Protein AF-A0A8E0UXU8-F1 (afdb_monomer)

Radius of gyration: 21.34 Å; Cα contacts (8 Å, |Δi|>4): 17; chains: 1; bounding box: 76×18×47 Å

pLDDT: mean 72.17, std 13.02, range [47.25, 88.56]

Organism: NCBI:txid91492

Nearest PDB structures (foldseek):
  8jnt-assembly1_A  TM=4.791E-01  e=7.276E+00  Phytophthora capsici
  6b87-assembly2_B-3  TM=4.713E-01  e=5.938E+00  synthetic construct

Mean predicted aligned error: 13.61 Å

Foldseek 3Di:
DCVVVVVVVVVVVVVVVVVVVVVVVVVVVVLLVCCVVPNDPVLNVVLVVCVVVVHDPVVSVVSSVVRVVVPPPPDPDDDDDD

Sequence (82 aa):
MPLELEAAIAQSQSQDGRIEDKEYYTNFLEQLLGLVRHGDQATVSRMISVIRSGASQEEILRTLSEMSNNNRPGQEGNRGNG

Structure (mmCIF, N/CA/C/O backbone):
data_AF-A0A8E0UXU8-F1
#
_entry.id   AF-A0A8E0UXU8-F1
#
loop_
_atom_site.group_PDB
_atom_site.id
_atom_site.type_symbol
_atom_site.label_atom_id
_atom_site.label_alt_id
_atom_site.label_comp_id
_atom_site.label_asym_id
_atom_site.label_entity_id
_atom_site.label_seq_id
_atom_site.pdbx_PDB_ins_code
_atom_site.Cartn_x
_atom_site.Cartn_y
_atom_site.Cartn_z
_atom_site.occupancy
_atom_site.B_iso_or_equiv
_atom_site.auth_seq_id
_atom_site.auth_comp_id
_atom_site.auth_asym_id
_atom_site.auth_atom_id
_atom_site.pdbx_PDB_model_num
ATOM 1 N N . MET A 1 1 ? -32.179 7.577 35.483 1.00 54.56 1 MET A N 1
ATOM 2 C CA . MET A 1 1 ? -32.008 7.918 34.055 1.00 54.56 1 MET A CA 1
ATOM 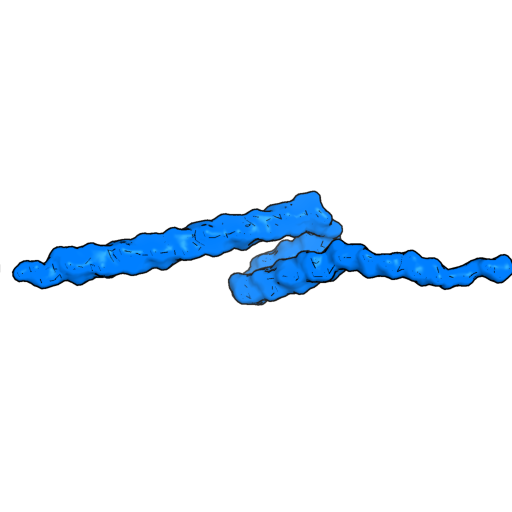3 C C . MET A 1 1 ? -30.653 7.394 33.568 1.00 54.56 1 MET A C 1
ATOM 5 O O . MET A 1 1 ? -29.701 8.158 33.572 1.00 54.56 1 MET A O 1
ATOM 9 N N . PRO A 1 2 ? -30.523 6.094 33.245 1.00 63.41 2 PRO A N 1
ATOM 10 C CA . PRO A 1 2 ? -29.252 5.498 32.802 1.00 63.41 2 PRO A CA 1
ATOM 11 C C . PRO A 1 2 ? -29.036 5.519 31.272 1.00 63.41 2 PRO A C 1
ATOM 13 O O . PRO A 1 2 ? -27.904 5.413 30.819 1.00 63.41 2 PRO A O 1
ATOM 16 N N . LEU A 1 3 ? -30.097 5.711 30.478 1.00 64.06 3 LEU A N 1
ATOM 17 C CA . LEU A 1 3 ? -30.062 5.545 29.015 1.00 64.06 3 LEU A CA 1
ATOM 18 C C . LEU A 1 3 ? -29.244 6.617 28.269 1.00 64.06 3 LEU A C 1
ATOM 20 O O . LEU A 1 3 ? -28.672 6.328 27.223 1.00 64.06 3 LEU A O 1
ATOM 24 N N . GLU A 1 4 ? -29.153 7.845 28.792 1.00 65.12 4 GLU A N 1
ATOM 25 C CA . GLU A 1 4 ? -28.375 8.912 28.135 1.00 65.12 4 GLU A CA 1
ATOM 26 C C . GLU A 1 4 ? -26.862 8.723 28.285 1.00 65.12 4 GLU A C 1
ATOM 28 O O . GLU A 1 4 ? -26.102 9.076 27.384 1.00 65.12 4 GLU A O 1
ATOM 33 N N . LEU A 1 5 ? -26.420 8.116 29.392 1.00 65.31 5 LEU A N 1
ATOM 34 C CA . LEU A 1 5 ? -25.004 7.850 29.637 1.00 65.31 5 LEU A CA 1
ATOM 35 C C . LEU A 1 5 ? -24.484 6.749 28.703 1.00 65.31 5 LEU A C 1
ATOM 37 O O . LEU A 1 5 ? -23.424 6.905 28.106 1.00 65.31 5 LEU A O 1
ATOM 41 N N . GLU A 1 6 ? -25.253 5.676 28.5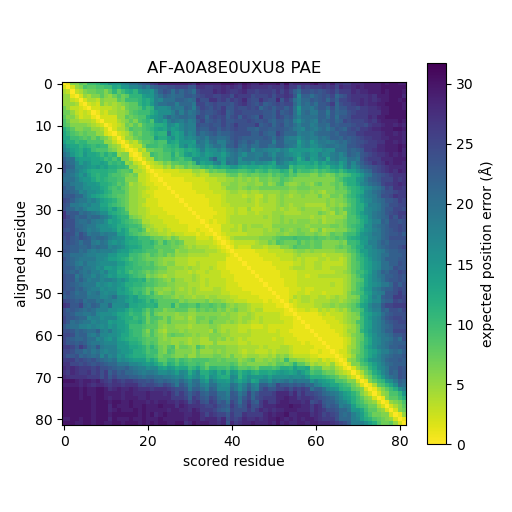07 1.00 59.22 6 GLU A N 1
ATOM 42 C CA . GLU A 1 6 ? -24.884 4.590 27.587 1.00 59.22 6 GLU A CA 1
ATOM 43 C C . GLU A 1 6 ? -24.865 5.055 26.121 1.00 59.22 6 GLU A C 1
ATOM 45 O O . GLU A 1 6 ? -23.952 4.703 25.371 1.00 59.22 6 GLU A O 1
ATOM 50 N N . ALA A 1 7 ? -25.810 5.915 25.724 1.00 66.50 7 ALA A N 1
ATOM 51 C CA . ALA A 1 7 ? -25.841 6.493 24.382 1.00 66.50 7 ALA A CA 1
ATOM 52 C C . ALA A 1 7 ? -24.642 7.416 24.106 1.00 66.50 7 ALA A C 1
ATOM 54 O O . ALA A 1 7 ? -24.121 7.413 22.989 1.00 66.50 7 ALA A O 1
ATOM 55 N N . ALA A 1 8 ? -24.189 8.186 25.101 1.00 61.03 8 ALA A N 1
ATOM 56 C CA . ALA A 1 8 ? -23.005 9.033 24.975 1.00 61.03 8 ALA A CA 1
ATOM 57 C C . ALA A 1 8 ? -21.718 8.200 24.836 1.00 61.03 8 ALA A C 1
ATOM 59 O O . ALA A 1 8 ? -20.886 8.506 23.986 1.00 61.03 8 ALA A O 1
ATOM 60 N N . ILE A 1 9 ? -21.585 7.104 25.594 1.00 65.31 9 ILE A N 1
ATOM 61 C CA . ILE A 1 9 ? -20.418 6.207 25.524 1.00 65.31 9 ILE A CA 1
ATOM 62 C C . ILE A 1 9 ? -20.361 5.490 24.166 1.00 65.31 9 ILE A C 1
ATOM 64 O O . ILE A 1 9 ? -19.302 5.450 23.540 1.00 65.31 9 ILE A O 1
ATOM 68 N N . ALA A 1 10 ? -21.496 4.993 23.664 1.00 61.28 10 ALA A N 1
ATOM 69 C CA . ALA A 1 10 ? -21.568 4.354 22.349 1.00 61.28 10 ALA A CA 1
ATOM 70 C C . ALA A 1 10 ? -21.259 5.334 21.199 1.00 61.28 10 ALA A C 1
ATOM 72 O O . ALA A 1 10 ? -20.593 4.969 20.226 1.00 61.28 10 ALA A O 1
ATOM 73 N N . GLN A 1 11 ? -21.706 6.591 21.307 1.00 60.59 11 GLN A N 1
ATOM 74 C CA . GLN A 1 11 ? -21.389 7.641 20.332 1.00 60.59 11 GLN A CA 1
ATOM 75 C C . GLN A 1 11 ? -19.915 8.044 20.380 1.00 60.59 11 GLN A C 1
ATOM 77 O O . GLN A 1 11 ? -19.308 8.177 19.319 1.00 60.59 11 GLN A O 1
ATOM 82 N N . SER A 1 12 ? -19.325 8.171 21.572 1.00 58.44 12 SER A N 1
ATOM 83 C CA . SER A 1 12 ? -17.890 8.420 21.728 1.00 58.44 12 SER A CA 1
ATOM 84 C C . SER A 1 12 ? -17.052 7.282 21.152 1.00 58.44 12 SER A C 1
ATOM 86 O O . SER A 1 12 ? -16.160 7.563 20.369 1.00 58.44 12 SER A O 1
ATOM 88 N N . GLN A 1 13 ? -17.382 6.015 21.418 1.00 57.94 13 GLN A N 1
ATOM 89 C CA . GLN A 1 13 ? -16.671 4.866 20.831 1.00 57.94 13 GLN A CA 1
ATOM 90 C C . GLN A 1 13 ? -16.816 4.791 19.301 1.00 57.94 13 GLN A C 1
ATOM 92 O O . GLN A 1 13 ? -15.872 4.448 18.597 1.00 57.94 13 GLN A O 1
ATOM 97 N N . SER A 1 14 ? -17.985 5.162 18.767 1.00 58.56 14 SER A N 1
ATOM 98 C CA . SER A 1 14 ? -18.222 5.219 17.315 1.00 58.56 14 SER A CA 1
ATOM 99 C C . SER A 1 14 ? -17.517 6.397 16.633 1.00 58.56 14 SER A C 1
ATOM 101 O O . SER A 1 14 ? -17.302 6.366 15.421 1.00 58.56 14 SER A O 1
ATOM 103 N N . GLN A 1 15 ? -17.240 7.475 17.370 1.00 57.69 15 GLN A N 1
ATOM 104 C CA . GLN A 1 15 ? -16.484 8.628 16.884 1.00 57.69 15 GLN A CA 1
ATOM 105 C C . GLN A 1 15 ? -14.979 8.397 17.007 1.00 57.69 15 GLN A C 1
ATOM 107 O O . GLN A 1 15 ? -14.264 8.751 16.081 1.00 57.69 15 GLN A O 1
ATOM 112 N N . ASP A 1 16 ? -14.530 7.760 18.085 1.00 56.22 16 ASP A N 1
ATOM 113 C CA . ASP A 1 16 ? -13.137 7.379 18.331 1.00 56.22 16 ASP A CA 1
ATOM 114 C C . ASP A 1 16 ? -12.636 6.416 17.246 1.00 56.22 16 ASP A C 1
ATOM 116 O O . ASP A 1 16 ? -11.710 6.759 16.515 1.00 56.22 16 ASP A O 1
ATOM 120 N N . GLY A 1 17 ? -13.378 5.331 16.979 1.00 58.44 17 GLY A N 1
ATOM 121 C CA . GLY A 1 17 ? -13.062 4.419 15.873 1.00 58.44 17 GLY A CA 1
ATOM 122 C C . GLY A 1 17 ? -13.080 5.104 14.499 1.00 58.44 17 GLY A C 1
ATOM 123 O O . GLY A 1 17 ? -12.204 4.866 13.678 1.00 58.44 17 GLY A O 1
ATOM 124 N N . ARG A 1 18 ? -14.004 6.050 14.261 1.00 59.88 18 ARG A N 1
ATOM 125 C CA . ARG A 1 18 ? -14.043 6.843 13.013 1.00 59.88 18 ARG A CA 1
ATOM 126 C C . ARG A 1 18 ? -12.878 7.827 12.868 1.00 59.88 18 ARG A C 1
ATOM 128 O O . ARG A 1 18 ? -12.517 8.169 11.740 1.00 59.88 18 ARG A O 1
ATOM 135 N N . ILE A 1 19 ? -12.352 8.350 13.975 1.00 59.53 19 ILE A N 1
ATOM 136 C CA . ILE A 1 19 ? -11.183 9.237 13.982 1.00 59.53 19 ILE A CA 1
ATOM 137 C C . ILE A 1 19 ? -9.923 8.404 13.731 1.00 59.53 19 ILE A C 1
ATOM 139 O O . ILE A 1 19 ? -9.146 8.773 12.848 1.00 59.53 19 ILE A O 1
ATOM 143 N N . GLU A 1 20 ? -9.788 7.253 14.396 1.00 61.44 20 GLU A N 1
ATOM 144 C CA . GLU A 1 20 ? -8.714 6.284 14.144 1.00 61.44 20 GLU A CA 1
ATOM 145 C C . GLU A 1 20 ? -8.718 5.806 12.686 1.00 61.44 20 GLU A C 1
ATOM 147 O O . GLU A 1 20 ? -7.675 5.827 12.028 1.00 61.44 20 GLU A O 1
ATOM 152 N N . ASP A 1 21 ? -9.893 5.487 12.132 1.00 71.25 21 ASP A N 1
ATOM 153 C CA . ASP A 1 21 ? -10.056 5.146 10.716 1.00 71.25 21 ASP A CA 1
ATOM 154 C C . ASP A 1 21 ? -9.545 6.280 9.815 1.00 71.25 21 ASP A C 1
ATOM 156 O O . ASP A 1 21 ? -8.823 6.049 8.845 1.00 71.25 21 ASP A O 1
ATOM 160 N N . LYS A 1 22 ? -9.883 7.537 10.121 1.00 77.94 22 LYS A N 1
ATOM 161 C CA . LYS A 1 22 ? -9.497 8.68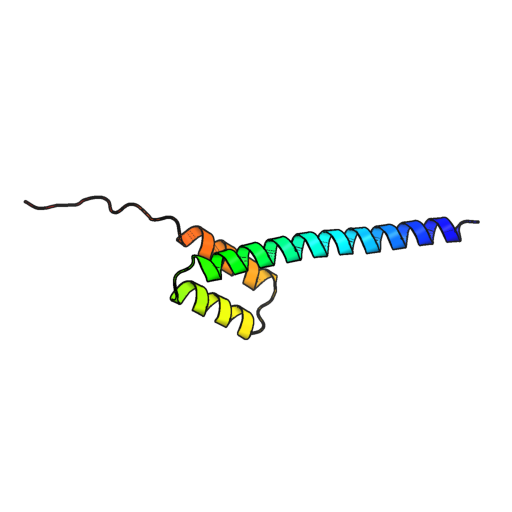1 9.286 1.00 77.94 22 LYS A CA 1
ATOM 162 C C . LYS A 1 22 ? -7.990 8.924 9.293 1.00 77.94 22 LYS A C 1
ATOM 164 O O . LYS A 1 22 ? -7.420 9.160 8.223 1.00 77.94 22 LYS A O 1
ATOM 169 N N . GLU A 1 23 ? -7.350 8.910 10.458 1.00 79.94 23 GLU A N 1
ATOM 170 C CA . GLU A 1 23 ? -5.893 9.071 10.556 1.00 79.94 23 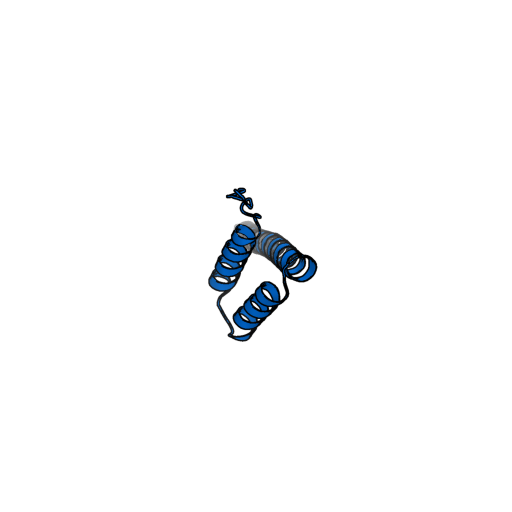GLU A CA 1
ATOM 171 C C . GLU A 1 23 ? -5.173 7.920 9.852 1.00 79.94 23 GLU A C 1
ATOM 173 O O . GLU A 1 23 ? -4.236 8.146 9.079 1.00 79.94 23 GLU A O 1
ATOM 178 N N . TYR A 1 24 ? -5.690 6.703 10.020 1.00 79.00 24 TYR A N 1
ATOM 179 C CA . TYR A 1 24 ? -5.209 5.518 9.331 1.00 79.00 24 TYR A CA 1
ATOM 180 C C . TYR A 1 24 ? -5.288 5.659 7.800 1.00 79.00 24 TYR A C 1
ATOM 182 O O . TYR A 1 24 ? -4.279 5.487 7.108 1.00 79.00 24 TYR A O 1
ATOM 190 N N . TYR A 1 25 ? -6.454 6.029 7.255 1.00 80.69 25 TYR A N 1
ATOM 191 C CA . TYR A 1 25 ? -6.628 6.210 5.809 1.00 80.69 25 TYR A CA 1
ATOM 192 C C . TYR A 1 25 ? -5.792 7.368 5.269 1.00 80.69 25 TYR A C 1
ATOM 194 O O . TYR A 1 25 ? -5.269 7.276 4.158 1.00 80.69 25 TYR A O 1
ATOM 202 N N . THR A 1 26 ? -5.638 8.442 6.046 1.00 84.94 26 THR A N 1
ATOM 203 C CA . THR A 1 26 ? -4.812 9.591 5.653 1.00 84.94 26 THR A CA 1
ATOM 204 C C . THR A 1 26 ? -3.358 9.161 5.488 1.00 84.94 26 THR A C 1
ATOM 206 O O . THR A 1 26 ? -2.793 9.335 4.410 1.00 84.94 26 THR A O 1
ATOM 209 N N . ASN A 1 27 ? -2.790 8.502 6.499 1.00 83.44 27 ASN A N 1
ATOM 210 C CA . ASN A 1 27 ? -1.410 8.023 6.463 1.00 83.44 27 ASN A CA 1
ATOM 211 C C . ASN A 1 27 ? -1.188 6.995 5.335 1.00 83.44 27 ASN A C 1
ATOM 213 O O . ASN A 1 27 ? -0.208 7.064 4.592 1.00 83.44 27 ASN A O 1
ATOM 217 N N . PHE A 1 28 ? -2.131 6.069 5.146 1.00 81.44 28 PHE A N 1
ATOM 218 C CA . PHE A 1 28 ? -2.076 5.109 4.044 1.00 81.44 28 PHE A CA 1
ATOM 219 C C . PHE A 1 28 ? -2.016 5.797 2.669 1.00 81.44 28 PHE A C 1
ATOM 221 O O . PHE A 1 28 ? -1.173 5.455 1.834 1.00 81.44 28 PHE A O 1
ATOM 228 N N . LEU A 1 29 ? -2.887 6.784 2.435 1.00 85.12 29 LEU A N 1
ATOM 229 C CA . LEU A 1 29 ? -2.919 7.529 1.177 1.00 85.12 29 LEU A CA 1
ATOM 230 C C . LEU A 1 29 ? -1.646 8.347 0.967 1.00 85.12 29 LEU A C 1
ATOM 232 O O . LEU A 1 29 ? -1.153 8.397 -0.158 1.00 85.12 29 LEU A O 1
ATOM 236 N N . GLU A 1 30 ? -1.086 8.946 2.018 1.00 86.62 30 GLU A N 1
ATOM 237 C CA . GLU A 1 30 ? 0.186 9.669 1.934 1.00 86.62 30 GLU A CA 1
ATOM 238 C C . GLU A 1 30 ? 1.342 8.750 1.526 1.00 86.62 30 GLU A C 1
ATOM 240 O O . GLU A 1 30 ? 2.118 9.097 0.631 1.00 86.62 30 GLU A O 1
ATOM 245 N N . GLN A 1 31 ? 1.427 7.551 2.109 1.00 82.44 31 GLN A N 1
ATOM 246 C CA . GLN A 1 31 ? 2.447 6.567 1.741 1.00 82.44 31 GLN A CA 1
ATOM 247 C C . GLN A 1 31 ? 2.271 6.072 0.298 1.00 82.44 31 GLN A C 1
ATOM 249 O O . GLN A 1 31 ? 3.248 5.981 -0.452 1.00 82.44 31 GLN A O 1
ATOM 254 N N . LEU A 1 32 ? 1.031 5.802 -0.125 1.00 83.62 32 LEU A N 1
ATOM 255 C CA . LEU A 1 32 ? 0.734 5.406 -1.503 1.00 83.62 32 LEU A CA 1
ATOM 256 C C . LEU A 1 32 ? 1.088 6.523 -2.494 1.00 83.62 32 LEU A C 1
ATOM 258 O O . LEU A 1 32 ? 1.708 6.266 -3.527 1.00 83.62 32 LEU A O 1
ATOM 262 N N . LEU A 1 33 ? 0.740 7.770 -2.171 1.00 85.06 33 LEU A N 1
ATOM 263 C CA . LEU A 1 33 ? 1.061 8.930 -2.996 1.00 85.06 33 LEU A CA 1
ATOM 264 C C . LEU A 1 33 ? 2.577 9.135 -3.090 1.00 85.06 33 LEU A C 1
ATOM 266 O O . LEU A 1 33 ? 3.092 9.400 -4.175 1.00 85.06 33 LEU A O 1
ATOM 270 N N . GLY A 1 34 ? 3.301 8.961 -1.981 1.00 83.44 34 GLY A N 1
ATOM 271 C CA . GLY A 1 34 ? 4.762 8.995 -1.947 1.00 83.44 34 GLY A CA 1
ATOM 272 C C . GLY A 1 34 ? 5.384 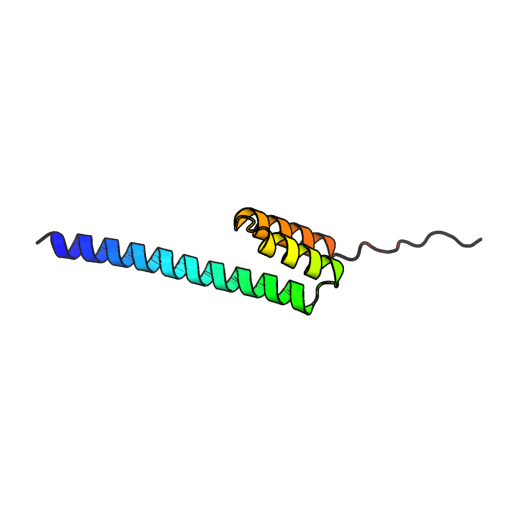7.953 -2.876 1.00 83.44 34 GLY A C 1
ATOM 273 O O . GLY A 1 34 ? 6.274 8.286 -3.663 1.00 83.44 34 GLY A O 1
ATOM 274 N N . LEU A 1 35 ? 4.861 6.724 -2.857 1.00 82.50 35 LEU A N 1
ATOM 275 C CA . LEU A 1 35 ? 5.296 5.651 -3.751 1.00 82.50 35 LEU A CA 1
ATOM 276 C C . LEU A 1 35 ? 5.001 5.969 -5.221 1.00 82.50 35 LEU A C 1
ATOM 278 O O . LEU A 1 35 ? 5.864 5.759 -6.063 1.00 82.50 35 LEU A O 1
ATOM 282 N N . VAL A 1 36 ? 3.830 6.515 -5.549 1.00 80.81 36 VAL A N 1
ATOM 283 C CA . VAL A 1 36 ? 3.500 6.896 -6.935 1.00 80.81 36 VAL A CA 1
ATOM 284 C C . VAL A 1 36 ? 4.358 8.067 -7.423 1.00 80.81 36 VAL A C 1
ATOM 286 O O . VAL A 1 36 ? 4.720 8.119 -8.597 1.00 80.81 36 VAL A O 1
ATOM 289 N N . ARG A 1 37 ? 4.698 9.011 -6.539 1.00 82.56 37 ARG A N 1
ATOM 290 C CA . ARG A 1 37 ? 5.428 10.231 -6.908 1.00 82.56 37 ARG A CA 1
ATOM 291 C C . ARG A 1 37 ? 6.942 10.037 -7.006 1.00 82.56 37 ARG A C 1
ATOM 293 O O . ARG A 1 37 ? 7.589 10.751 -7.768 1.00 82.56 37 ARG A O 1
ATOM 300 N N . HIS A 1 38 ? 7.501 9.129 -6.210 1.00 83.31 38 HIS A N 1
ATOM 301 C CA . HIS A 1 38 ? 8.951 8.935 -6.081 1.00 83.31 38 HIS A CA 1
ATOM 302 C C . HIS A 1 38 ? 9.424 7.510 -6.378 1.00 83.31 38 HIS A C 1
ATOM 304 O O . HIS A 1 38 ? 10.628 7.289 -6.499 1.00 83.31 38 HIS A O 1
ATOM 310 N N . GLY A 1 39 ? 8.512 6.544 -6.464 1.00 76.50 39 GLY A N 1
ATOM 311 C CA . GLY A 1 39 ? 8.835 5.167 -6.810 1.00 76.50 39 GLY A CA 1
ATOM 312 C C . GLY A 1 39 ? 9.167 5.018 -8.288 1.00 76.50 39 GLY A C 1
ATOM 313 O O . GLY A 1 39 ? 8.688 5.768 -9.141 1.00 76.50 39 GLY A O 1
ATOM 314 N N . ASP A 1 40 ? 9.990 4.021 -8.597 1.00 83.94 40 ASP A N 1
ATOM 315 C CA . ASP A 1 40 ? 10.244 3.645 -9.979 1.00 83.94 40 ASP A CA 1
ATOM 316 C C . ASP A 1 40 ? 8.998 2.988 -10.604 1.00 83.94 40 ASP A C 1
ATOM 318 O O . ASP A 1 40 ? 8.108 2.470 -9.921 1.00 83.94 40 ASP A O 1
ATOM 322 N N . GLN A 1 41 ? 8.944 2.983 -11.934 1.00 82.12 41 GLN A N 1
ATOM 323 C CA . GLN A 1 41 ? 7.791 2.494 -12.686 1.00 82.12 41 GLN A CA 1
ATOM 324 C C . GLN A 1 41 ? 7.432 1.026 -12.385 1.00 82.12 41 GLN A C 1
ATOM 326 O O . GLN A 1 41 ? 6.249 0.676 -12.409 1.00 82.12 41 GLN A O 1
ATOM 331 N N . ALA A 1 42 ? 8.407 0.163 -12.082 1.00 84.62 42 ALA A N 1
ATOM 332 C CA . ALA A 1 42 ? 8.155 -1.230 -11.722 1.00 84.62 42 ALA A CA 1
ATOM 333 C C . ALA A 1 42 ? 7.537 -1.340 -10.323 1.00 84.62 42 ALA A C 1
ATOM 335 O O . ALA A 1 42 ? 6.570 -2.085 -10.141 1.00 84.62 42 ALA A O 1
ATOM 336 N N . THR A 1 43 ? 8.025 -0.553 -9.362 1.00 84.12 43 THR A N 1
ATOM 337 C CA . THR A 1 43 ? 7.448 -0.474 -8.012 1.00 84.12 43 THR A CA 1
ATOM 338 C C . THR A 1 43 ? 6.002 0.026 -8.048 1.00 84.12 43 THR A C 1
ATOM 340 O O . THR A 1 43 ? 5.114 -0.606 -7.468 1.00 84.12 43 THR A O 1
ATOM 343 N N . VAL A 1 44 ? 5.729 1.090 -8.809 1.00 85.44 44 VAL A N 1
ATOM 344 C CA . VAL A 1 44 ? 4.367 1.622 -8.993 1.00 85.44 44 VAL A CA 1
ATOM 345 C C . VAL A 1 44 ? 3.451 0.595 -9.666 1.00 85.44 44 VAL A C 1
ATOM 347 O O . VAL A 1 44 ? 2.346 0.337 -9.187 1.00 85.44 44 VAL A O 1
ATOM 350 N N . SER A 1 45 ? 3.910 -0.044 -10.746 1.00 85.88 45 SER A N 1
ATOM 351 C CA . SER A 1 45 ? 3.126 -1.049 -11.480 1.00 85.88 45 SER A CA 1
ATOM 352 C C . SER A 1 45 ? 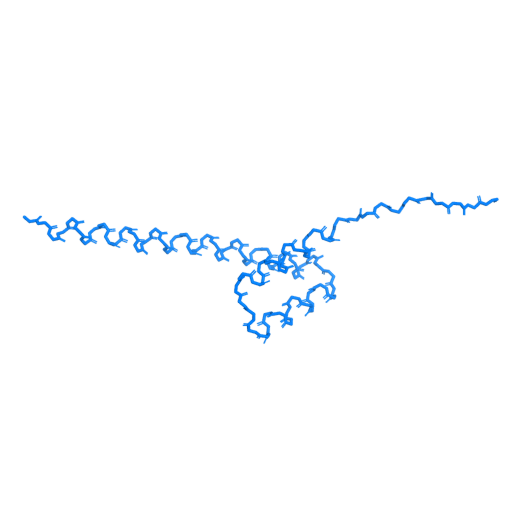2.792 -2.277 -10.623 1.00 85.88 45 SER A C 1
ATOM 354 O O . SER A 1 45 ? 1.669 -2.796 -10.660 1.00 85.88 45 SER A O 1
ATOM 356 N N . ARG A 1 46 ? 3.740 -2.713 -9.784 1.00 85.62 46 ARG A N 1
ATOM 357 C CA . ARG A 1 46 ? 3.532 -3.816 -8.841 1.00 85.62 46 ARG A CA 1
ATOM 358 C C . ARG A 1 46 ? 2.496 -3.450 -7.781 1.00 85.62 46 ARG A C 1
ATOM 360 O O . ARG A 1 46 ? 1.595 -4.250 -7.541 1.00 85.62 46 ARG A O 1
ATOM 367 N N . MET A 1 47 ? 2.563 -2.246 -7.210 1.00 86.25 47 MET A N 1
ATOM 368 C CA . MET A 1 47 ? 1.565 -1.778 -6.242 1.00 86.25 47 MET A CA 1
ATOM 369 C C . MET A 1 47 ? 0.160 -1.694 -6.860 1.00 86.25 47 MET A C 1
ATOM 371 O O . MET A 1 47 ? -0.802 -2.210 -6.292 1.00 86.25 47 MET A O 1
ATOM 375 N N . ILE A 1 48 ? 0.034 -1.129 -8.067 1.00 85.94 48 ILE A N 1
ATOM 376 C CA . ILE A 1 48 ? -1.250 -1.075 -8.786 1.00 85.94 48 ILE A CA 1
ATOM 377 C C . ILE A 1 48 ? -1.801 -2.484 -9.035 1.00 85.94 48 ILE A C 1
ATOM 379 O O . ILE A 1 48 ? -3.004 -2.705 -8.903 1.00 85.94 48 ILE A O 1
ATOM 383 N N . SER A 1 49 ? -0.940 -3.447 -9.370 1.00 87.25 49 SER A N 1
ATOM 384 C CA . SER A 1 49 ? -1.358 -4.836 -9.596 1.00 87.25 49 SER A CA 1
ATOM 385 C C . SER A 1 49 ? -1.917 -5.487 -8.329 1.00 87.25 49 SER A C 1
ATOM 387 O O . SER A 1 49 ? -2.944 -6.155 -8.410 1.00 87.25 49 SER A O 1
ATOM 389 N N . VAL A 1 50 ? -1.300 -5.240 -7.168 1.00 86.44 50 VAL A N 1
ATOM 390 C CA . VAL A 1 50 ? -1.778 -5.736 -5.863 1.00 86.44 50 VAL A CA 1
ATOM 391 C C . VAL A 1 50 ? -3.127 -5.115 -5.489 1.00 86.44 50 VAL A C 1
ATOM 393 O O . VAL A 1 50 ? -4.044 -5.816 -5.072 1.00 86.44 50 VAL A O 1
ATOM 396 N N . ILE A 1 51 ? -3.309 -3.812 -5.714 1.00 85.31 51 ILE A N 1
ATOM 397 C CA . ILE A 1 51 ? -4.607 -3.163 -5.471 1.00 85.31 51 ILE A CA 1
ATOM 398 C C . ILE A 1 51 ? -5.679 -3.745 -6.409 1.00 85.31 51 ILE A C 1
ATOM 400 O O . ILE A 1 51 ? -6.786 -4.072 -5.981 1.00 85.31 51 ILE A O 1
ATOM 404 N N . ARG A 1 52 ? -5.354 -3.928 -7.695 1.00 87.81 52 ARG A N 1
ATOM 405 C CA . ARG A 1 52 ? -6.293 -4.453 -8.701 1.00 87.81 52 ARG A CA 1
ATOM 406 C C . ARG A 1 52 ? -6.643 -5.927 -8.521 1.00 87.81 52 ARG A C 1
ATOM 408 O O . ARG A 1 52 ? -7.689 -6.334 -9.021 1.00 87.81 52 ARG A O 1
ATOM 415 N N . SER A 1 53 ? -5.819 -6.716 -7.833 1.00 88.56 53 SER A N 1
ATOM 416 C CA . SER A 1 53 ? -6.153 -8.106 -7.504 1.00 88.56 53 SER A CA 1
ATOM 417 C C . SER A 1 53 ? -7.180 -8.223 -6.377 1.00 88.56 53 SER A C 1
ATOM 419 O O . SER A 1 53 ? -7.574 -9.336 -6.044 1.00 88.56 53 SER A O 1
ATOM 421 N N . GLY A 1 54 ? -7.611 -7.100 -5.788 1.00 84.81 54 GLY A N 1
ATOM 422 C CA . GLY A 1 54 ? -8.487 -7.103 -4.620 1.00 84.81 54 GLY A CA 1
ATOM 423 C C . GLY A 1 54 ? -7.773 -7.610 -3.369 1.00 84.81 54 GLY A C 1
ATOM 424 O O . GLY A 1 54 ? -8.415 -8.228 -2.524 1.00 84.81 54 GLY A O 1
ATOM 425 N N . ALA A 1 55 ? -6.452 -7.400 -3.279 1.00 86.06 55 ALA A N 1
ATOM 426 C CA . ALA A 1 55 ? -5.676 -7.783 -2.107 1.00 86.06 55 ALA A CA 1
ATOM 427 C C . ALA A 1 55 ? -6.232 -7.114 -0.845 1.00 86.06 55 ALA A C 1
ATOM 429 O O . ALA A 1 55 ? -6.739 -5.987 -0.888 1.00 86.06 55 ALA A O 1
ATOM 430 N N . SER A 1 56 ? -6.119 -7.811 0.283 1.00 84.06 56 SER A N 1
ATOM 431 C CA . SER A 1 56 ? -6.534 -7.257 1.565 1.00 84.06 56 SER A CA 1
ATOM 432 C C . SER A 1 56 ? -5.680 -6.045 1.941 1.00 84.06 56 SER A C 1
ATOM 434 O O . SER A 1 56 ? -4.535 -5.877 1.516 1.00 84.06 56 SER A O 1
ATOM 436 N N . GLN A 1 57 ? -6.236 -5.192 2.790 1.00 76.75 57 GLN A N 1
ATOM 437 C CA . GLN A 1 57 ? -5.561 -4.003 3.302 1.00 76.75 57 GLN A CA 1
ATOM 438 C C . GLN A 1 57 ? -4.223 -4.334 3.989 1.00 76.75 57 GLN A C 1
ATOM 440 O O . GLN A 1 57 ? -3.237 -3.621 3.798 1.00 76.75 57 GLN A O 1
ATOM 445 N N . GLU A 1 58 ? -4.155 -5.451 4.719 1.00 80.38 58 GLU A N 1
ATOM 446 C CA . GLU A 1 58 ? -2.921 -5.943 5.343 1.00 80.38 58 GLU A CA 1
ATOM 447 C C . GLU A 1 58 ? -1.859 -6.340 4.308 1.00 80.38 58 GLU A C 1
ATOM 449 O O . GLU A 1 58 ? -0.674 -6.043 4.482 1.00 80.38 58 GLU A O 1
ATOM 454 N N . GLU A 1 59 ? -2.266 -6.978 3.208 1.00 80.50 59 GLU A N 1
ATOM 455 C CA . GLU A 1 59 ? -1.362 -7.339 2.111 1.00 80.50 59 GLU A CA 1
ATOM 456 C C . GLU A 1 59 ? -0.824 -6.101 1.390 1.00 80.50 59 GLU A C 1
ATOM 458 O O . GLU A 1 59 ? 0.371 -6.038 1.083 1.00 80.50 59 GLU A O 1
ATOM 463 N N . ILE A 1 60 ? -1.673 -5.094 1.166 1.00 83.38 60 ILE A N 1
ATOM 464 C CA . ILE A 1 60 ? -1.260 -3.829 0.549 1.00 83.38 60 ILE A CA 1
ATOM 465 C C . ILE A 1 60 ? -0.253 -3.107 1.455 1.00 83.38 60 ILE A C 1
ATOM 467 O O . ILE A 1 60 ? 0.803 -2.693 0.976 1.00 83.38 60 ILE A O 1
ATOM 471 N N . LEU A 1 61 ? -0.520 -3.010 2.763 1.00 80.38 61 LEU A N 1
ATOM 472 C CA . LEU A 1 61 ? 0.395 -2.388 3.730 1.00 80.38 61 LEU A CA 1
ATOM 473 C C . LEU A 1 61 ? 1.741 -3.108 3.833 1.00 80.38 61 LEU A C 1
ATOM 475 O O . LEU A 1 61 ? 2.794 -2.463 3.883 1.00 80.38 61 LEU A O 1
ATOM 479 N N . ARG A 1 62 ? 1.721 -4.444 3.859 1.00 83.12 62 ARG A N 1
ATOM 480 C CA . ARG A 1 62 ? 2.946 -5.249 3.869 1.00 83.12 62 ARG A CA 1
ATOM 481 C C . ARG A 1 62 ? 3.775 -4.965 2.622 1.00 83.12 62 ARG A C 1
ATOM 483 O O . ARG A 1 62 ? 4.958 -4.655 2.728 1.00 83.12 62 ARG A O 1
ATOM 490 N N . THR A 1 63 ? 3.127 -4.996 1.462 1.00 83.31 63 THR A N 1
ATOM 491 C CA . THR A 1 63 ? 3.763 -4.725 0.170 1.00 83.31 63 THR A CA 1
ATOM 492 C C . THR A 1 63 ? 4.355 -3.311 0.123 1.00 83.31 63 THR A C 1
ATOM 494 O O . THR A 1 63 ? 5.487 -3.129 -0.322 1.00 83.31 63 THR A O 1
ATOM 497 N N . LEU A 1 64 ? 3.624 -2.312 0.631 1.00 80.75 64 LEU A N 1
ATOM 498 C CA . LEU A 1 64 ? 4.074 -0.919 0.727 1.00 80.75 64 LEU A CA 1
ATOM 499 C C . LEU A 1 64 ? 5.337 -0.787 1.588 1.00 80.75 64 LEU A C 1
ATOM 501 O O . LEU A 1 64 ? 6.307 -0.141 1.187 1.00 80.75 64 LEU A O 1
ATOM 505 N N . SER A 1 65 ? 5.341 -1.457 2.742 1.00 79.50 65 SER A N 1
ATOM 506 C CA . SER A 1 65 ? 6.463 -1.461 3.686 1.00 79.50 65 SER A CA 1
ATOM 507 C C . SER A 1 65 ? 7.711 -2.118 3.087 1.00 79.50 65 SER A C 1
ATOM 509 O O . SER A 1 65 ? 8.817 -1.591 3.214 1.00 79.50 65 SER A O 1
ATOM 511 N N . GLU A 1 66 ? 7.547 -3.239 2.382 1.00 79.56 66 GLU A N 1
ATOM 512 C CA . GLU A 1 66 ? 8.641 -3.932 1.688 1.00 79.56 66 GLU A CA 1
ATOM 513 C C . GLU A 1 66 ? 9.245 -3.075 0.565 1.00 79.56 66 GLU A C 1
ATOM 515 O O . GLU A 1 66 ? 10.467 -3.006 0.411 1.00 79.56 66 GLU A O 1
ATOM 520 N N . MET A 1 67 ? 8.401 -2.378 -0.199 1.00 75.00 67 MET A N 1
ATOM 521 C CA . MET A 1 67 ? 8.836 -1.499 -1.289 1.00 75.00 67 MET A CA 1
ATOM 522 C C . MET A 1 67 ? 9.568 -0.258 -0.776 1.00 75.00 67 MET A C 1
ATOM 524 O O . MET A 1 67 ? 10.598 0.119 -1.334 1.00 75.00 67 MET A O 1
ATOM 528 N N . SER A 1 68 ? 9.095 0.343 0.320 1.00 67.19 68 SER A N 1
ATOM 529 C CA . SER A 1 68 ? 9.767 1.488 0.941 1.00 67.19 68 SER A CA 1
ATOM 530 C C . SER A 1 68 ? 11.158 1.132 1.478 1.00 67.19 68 SER A C 1
ATOM 532 O O . SER A 1 68 ? 12.045 1.985 1.483 1.00 67.19 68 SER A O 1
ATOM 534 N N . ASN A 1 69 ? 11.372 -0.110 1.924 1.00 62.00 69 ASN A N 1
ATOM 535 C CA . ASN A 1 69 ? 12.656 -0.544 2.482 1.00 62.00 69 ASN A CA 1
ATOM 536 C C . ASN A 1 69 ? 13.700 -0.865 1.395 1.00 62.00 69 ASN A C 1
ATOM 538 O O . ASN A 1 69 ? 14.895 -0.650 1.601 1.00 62.00 69 ASN A O 1
ATOM 542 N N . ASN A 1 70 ? 13.249 -1.318 0.219 1.00 57.50 70 ASN A N 1
ATOM 543 C CA . ASN A 1 70 ? 14.112 -1.615 -0.932 1.00 57.50 70 ASN A CA 1
ATOM 544 C C . ASN A 1 70 ? 14.651 -0.365 -1.646 1.00 57.50 70 ASN A C 1
ATOM 546 O O . ASN A 1 70 ? 15.591 -0.471 -2.426 1.00 57.50 70 ASN A O 1
ATOM 550 N N . ASN A 1 71 ? 14.110 0.821 -1.353 1.00 53.81 71 ASN A N 1
ATOM 551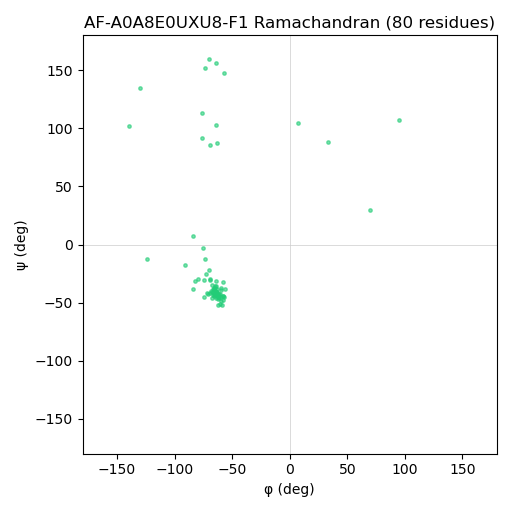 C CA . ASN A 1 71 ? 14.560 2.083 -1.942 1.00 53.81 71 ASN A CA 1
ATOM 552 C C . ASN A 1 71 ? 15.769 2.716 -1.220 1.00 53.81 71 ASN A C 1
ATOM 554 O O . ASN A 1 71 ? 16.144 3.845 -1.535 1.00 53.81 71 ASN A O 1
ATOM 558 N N . ARG A 1 72 ? 16.401 2.028 -0.253 1.00 48.97 72 ARG A N 1
ATOM 559 C CA . ARG A 1 72 ? 17.710 2.449 0.278 1.00 48.97 72 ARG A CA 1
ATOM 560 C C . ARG A 1 72 ? 18.784 2.081 -0.750 1.00 48.97 72 ARG A C 1
ATOM 562 O O . ARG A 1 72 ? 19.026 0.889 -0.933 1.00 48.97 72 ARG A O 1
ATOM 569 N N . PRO A 1 73 ? 19.457 3.052 -1.397 1.00 48.03 73 PRO A N 1
ATOM 570 C CA . PRO A 1 73 ? 20.548 2.747 -2.309 1.00 48.03 73 PRO A CA 1
ATOM 571 C C . PRO A 1 73 ? 21.689 2.104 -1.516 1.00 48.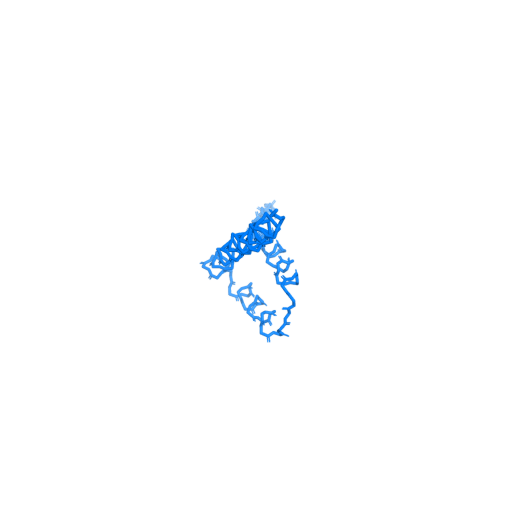03 73 PRO A C 1
ATOM 573 O O . PRO A 1 73 ? 22.438 2.765 -0.793 1.00 48.03 73 PRO A O 1
ATOM 576 N N . GLY A 1 74 ? 21.799 0.784 -1.630 1.00 47.25 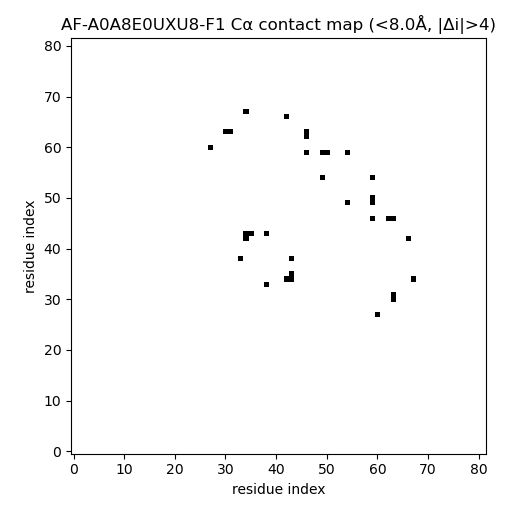74 GLY A N 1
ATOM 577 C CA . GLY A 1 74 ? 22.969 0.027 -1.222 1.00 47.25 74 GLY A CA 1
ATOM 578 C C . GLY A 1 74 ? 24.128 0.354 -2.155 1.00 47.25 74 GLY A C 1
ATOM 579 O O . GLY A 1 74 ? 24.330 -0.329 -3.146 1.00 47.25 74 GLY A O 1
ATOM 580 N N . GLN A 1 75 ? 24.840 1.435 -1.838 1.00 49.19 75 GLN A N 1
ATOM 581 C CA . GLN A 1 75 ? 26.301 1.517 -1.824 1.00 49.19 75 GLN A CA 1
ATOM 582 C C . GLN A 1 75 ? 27.018 0.649 -2.887 1.00 49.19 75 GLN A C 1
ATOM 584 O O . GLN A 1 75 ? 27.427 -0.479 -2.613 1.00 49.19 75 GLN A O 1
ATOM 589 N N . GLU A 1 76 ? 27.226 1.209 -4.084 1.00 48.66 76 GLU A N 1
ATOM 590 C CA . GLU A 1 76 ? 28.197 0.713 -5.070 1.00 48.66 76 GLU A CA 1
ATOM 591 C C . GLU A 1 76 ? 29.619 0.822 -4.492 1.00 48.66 76 GLU A C 1
ATOM 593 O O . GLU A 1 76 ? 30.330 1.817 -4.638 1.00 48.66 76 GLU A O 1
ATOM 598 N N . GLY A 1 77 ? 30.030 -0.218 -3.771 1.00 48.78 77 GLY A N 1
ATOM 599 C CA . GLY A 1 77 ? 31.396 -0.415 -3.310 1.00 48.78 77 GLY A CA 1
ATOM 600 C C . GLY A 1 77 ? 32.293 -0.888 -4.451 1.00 48.78 77 GLY A C 1
ATOM 601 O O . GLY A 1 77 ? 32.418 -2.085 -4.687 1.00 48.78 77 GLY A O 1
ATOM 602 N N . ASN A 1 78 ? 32.917 0.075 -5.129 1.00 63.59 78 ASN A N 1
ATOM 603 C CA . ASN A 1 78 ? 34.261 0.030 -5.714 1.00 63.59 78 ASN A CA 1
ATOM 604 C C . ASN A 1 78 ? 34.979 -1.340 -5.667 1.00 63.59 78 ASN A C 1
ATOM 606 O O . ASN A 1 78 ? 35.564 -1.697 -4.639 1.00 63.59 78 ASN A O 1
ATOM 610 N N . ARG A 1 79 ? 35.050 -2.055 -6.798 1.00 56.22 79 ARG A N 1
ATOM 611 C CA . ARG A 1 79 ? 36.088 -3.075 -7.020 1.00 56.22 79 ARG A CA 1
ATOM 612 C C . ARG A 1 79 ? 36.625 -3.054 -8.446 1.00 56.22 79 ARG A C 1
ATOM 614 O O . ARG A 1 79 ? 36.056 -3.663 -9.340 1.00 56.22 79 ARG A O 1
ATOM 621 N N . GLY A 1 80 ? 37.807 -2.451 -8.556 1.00 55.28 80 GLY A N 1
ATOM 622 C CA . GLY A 1 80 ? 38.929 -3.022 -9.291 1.00 55.28 80 GLY A CA 1
ATOM 623 C C . GLY A 1 80 ? 39.078 -2.555 -10.730 1.00 55.28 80 GLY A C 1
ATOM 624 O O . GLY A 1 80 ? 38.387 -3.040 -11.616 1.00 55.28 80 GLY A O 1
ATOM 625 N N . ASN A 1 81 ? 40.085 -1.716 -10.968 1.00 56.56 81 ASN A N 1
ATOM 626 C CA . ASN A 1 81 ? 40.820 -1.784 -12.222 1.00 56.56 81 ASN A CA 1
ATOM 627 C C . ASN A 1 81 ? 42.321 -1.822 -11.915 1.00 56.56 81 ASN A C 1
ATOM 629 O O . ASN A 1 81 ? 42.770 -1.128 -10.998 1.00 56.56 81 ASN A O 1
ATOM 633 N N . GLY A 1 82 ? 43.018 -2.725 -12.609 1.00 52.78 82 GLY A N 1
ATOM 634 C CA . GLY A 1 82 ? 44.446 -3.011 -12.457 1.00 52.78 82 GLY A CA 1
ATOM 635 C C . GLY A 1 82 ? 45.355 -2.104 -13.269 1.00 52.78 82 GLY A C 1
ATOM 636 O O . GLY A 1 82 ? 44.849 -1.149 -13.899 1.00 52.78 82 GLY A O 1
#

Solvent-accessible surface area (backbone atoms only — not comparable to full-atom values): 4961 Å² total; per-residue (Å²): 134,68,69,66,60,55,53,51,52,55,49,49,55,59,46,48,54,53,49,54,50,49,54,50,52,50,53,51,50,52,54,51,50,48,39,65,74,72,45,55,73,66,59,38,52,50,52,53,50,44,59,73,68,67,54,53,71,69,56,52,52,50,53,51,54,55,56,64,61,68,70,59,84,79,72,88,76,86,77,86,83,135

Secondary structure (DSSP, 8-state):
--HHHHHHHHHHHHHHHHHHHHHHHHHHHHHHHHHHHHS-HHHHHHHHHHHHTT--HHHHHHHHHHHHHHTS----------